Protein AF-A0A328TH95-F1 (afdb_monomer_lite)

Secondary structure (DSSP, 8-state):
-EEEEHHHHHHHHHHHHHHT-HHHHHHHHHT-S-EEEESTTSSPPPHHHHHHHHHHHHHHHT-

InterPro domains:
  IPR002611 IstB-like ATP-binding domain [PF01695] (2-63)
  IPR027417 P-loop containing nucleoside triphosphate hydrolase [G3DSA:3.40.50.300] (1-63)

Radius of gyration: 11.18 Å; chains: 1; bounding box: 26×24×28 Å

Structure (mmCIF, N/CA/C/O backbone):
data_AF-A0A328TH95-F1
#
_entry.id   AF-A0A328TH95-F1
#
loop_
_atom_site.group_PDB
_atom_site.id
_atom_site.type_symbol
_atom_site.label_atom_id
_atom_site.label_alt_id
_atom_site.label_comp_id
_atom_site.label_asym_id
_atom_site.label_entity_id
_atom_site.label_seq_id
_atom_site.pdbx_PDB_ins_code
_atom_site.Cartn_x
_atom_site.Cartn_y
_atom_site.Cartn_z
_atom_site.occupancy
_atom_site.B_iso_or_equiv
_atom_site.auth_seq_id
_atom_site.auth_comp_id
_atom_site.auth_asym_id
_atom_site.auth_atom_id
_atom_site.pdbx_PDB_model_num
ATOM 1 N N . MET A 1 1 ? -15.264 1.735 2.275 1.00 92.81 1 MET A N 1
ATOM 2 C CA . MET A 1 1 ? -14.701 1.304 0.979 1.00 92.81 1 MET A CA 1
ATOM 3 C C . MET A 1 1 ? -13.841 2.431 0.436 1.00 92.81 1 MET A C 1
ATOM 5 O O . MET A 1 1 ? -14.296 3.566 0.482 1.00 92.81 1 MET A O 1
ATOM 9 N N . GLN A 1 2 ? -12.622 2.147 -0.018 1.00 96.88 2 GLN A N 1
ATOM 10 C CA . GLN A 1 2 ? -11.783 3.098 -0.751 1.00 96.88 2 GLN A CA 1
ATOM 11 C C . GLN A 1 2 ? -11.365 2.485 -2.084 1.00 96.88 2 GLN A C 1
ATOM 13 O O . GLN A 1 2 ? -11.131 1.280 -2.168 1.00 96.88 2 GLN A O 1
ATOM 18 N N . TYR A 1 3 ? -11.265 3.330 -3.101 1.00 97.75 3 TYR A N 1
ATOM 19 C CA . TYR A 1 3 ? -10.856 2.965 -4.447 1.00 97.75 3 TYR A CA 1
ATOM 20 C C . TYR A 1 3 ? -9.621 3.773 -4.827 1.00 97.75 3 TYR A C 1
ATOM 22 O O . TYR A 1 3 ? -9.601 4.992 -4.637 1.00 97.75 3 TYR A O 1
ATOM 30 N N . TRP A 1 4 ? -8.625 3.100 -5.390 1.00 97.75 4 TRP A N 1
ATOM 31 C CA . TRP A 1 4 ? -7.407 3.716 -5.886 1.00 97.75 4 TRP A CA 1
ATOM 32 C C . TRP A 1 4 ? -7.051 3.162 -7.256 1.00 97.75 4 TRP A C 1
ATOM 34 O O . TRP A 1 4 ? -7.036 1.952 -7.461 1.00 97.75 4 TRP A O 1
ATOM 44 N N . ARG A 1 5 ? -6.660 4.056 -8.168 1.00 97.19 5 ARG A N 1
ATOM 45 C CA . ARG A 1 5 ? -5.804 3.649 -9.283 1.00 97.19 5 ARG A CA 1
ATOM 46 C C . ARG A 1 5 ? -4.411 3.376 -8.742 1.00 97.19 5 ARG A C 1
ATOM 48 O O . ARG A 1 5 ? -3.869 4.230 -8.032 1.00 97.19 5 ARG A O 1
ATOM 55 N N . LEU A 1 6 ? -3.842 2.223 -9.081 1.00 96.88 6 LEU A N 1
ATOM 56 C CA . LEU A 1 6 ? -2.577 1.768 -8.513 1.00 96.88 6 LEU A CA 1
ATOM 57 C C . LEU A 1 6 ? -1.453 2.785 -8.733 1.00 96.88 6 LEU A C 1
ATOM 59 O O . LEU A 1 6 ? -0.767 3.154 -7.785 1.00 96.88 6 LEU A O 1
ATOM 63 N N . SER A 1 7 ? -1.321 3.314 -9.951 1.00 95.00 7 SER A N 1
ATOM 64 C CA . SER A 1 7 ? -0.306 4.317 -10.296 1.00 95.00 7 SER A CA 1
ATOM 65 C C . SER A 1 7 ? -0.362 5.556 -9.396 1.00 95.00 7 SER A C 1
ATOM 67 O O . SER A 1 7 ? 0.669 6.013 -8.905 1.00 95.00 7 SER A O 1
ATOM 69 N N . ARG A 1 8 ? -1.566 6.068 -9.105 1.00 96.44 8 ARG A N 1
ATOM 70 C CA . ARG A 1 8 ? -1.745 7.218 -8.209 1.00 96.44 8 ARG A CA 1
ATOM 71 C C . ARG A 1 8 ? -1.396 6.865 -6.766 1.00 96.44 8 ARG A C 1
ATOM 73 O O . ARG A 1 8 ? -0.725 7.654 -6.113 1.00 96.44 8 ARG A O 1
ATOM 80 N N . LEU A 1 9 ? -1.811 5.694 -6.281 1.00 97.00 9 LEU A N 1
ATOM 81 C CA . LEU A 1 9 ? -1.464 5.250 -4.929 1.00 97.00 9 LEU A CA 1
ATOM 82 C C . LEU A 1 9 ? 0.057 5.155 -4.741 1.00 97.00 9 LEU A C 1
ATOM 84 O O . LEU A 1 9 ? 0.575 5.623 -3.736 1.00 97.00 9 LEU A O 1
ATOM 88 N N . LEU A 1 10 ? 0.778 4.601 -5.715 1.00 96.06 10 LEU A N 1
ATOM 89 C CA . LEU A 1 10 ? 2.235 4.467 -5.648 1.00 96.06 10 LEU A CA 1
ATOM 90 C C . LEU A 1 10 ? 2.953 5.825 -5.601 1.00 96.06 10 LEU A C 1
ATOM 92 O O . LEU A 1 10 ? 3.947 5.969 -4.888 1.00 96.06 10 LEU A O 1
ATOM 96 N N . VAL A 1 11 ? 2.444 6.833 -6.317 1.00 96.00 11 VAL A N 1
ATOM 97 C CA . VAL A 1 11 ? 2.966 8.209 -6.240 1.00 96.00 11 VAL A CA 1
ATOM 98 C C . VAL A 1 11 ? 2.735 8.801 -4.850 1.00 96.00 11 VAL A C 1
ATOM 100 O O . VAL A 1 11 ? 3.665 9.343 -4.261 1.00 96.00 11 VAL A O 1
ATOM 103 N N . GLU A 1 12 ? 1.534 8.645 -4.290 1.00 97.25 12 GLU A N 1
ATOM 104 C CA . GLU A 1 12 ? 1.226 9.123 -2.937 1.00 97.25 12 GLU A CA 1
ATOM 105 C C . GLU A 1 12 ? 2.097 8.438 -1.872 1.00 97.25 12 GLU A C 1
ATOM 107 O O . GLU A 1 12 ? 2.655 9.100 -0.999 1.00 97.25 12 GLU A O 1
ATOM 112 N N . LEU A 1 13 ? 2.295 7.121 -1.977 1.00 97.00 13 LEU A N 1
ATOM 113 C CA . LEU A 1 13 ? 3.191 6.382 -1.085 1.00 97.00 13 LEU A CA 1
ATOM 114 C C . LEU A 1 13 ? 4.642 6.865 -1.223 1.00 97.00 13 LEU A C 1
ATOM 116 O O . LEU A 1 13 ? 5.330 7.036 -0.220 1.00 97.00 13 LEU A O 1
ATOM 120 N N . THR A 1 14 ? 5.088 7.196 -2.434 1.00 96.06 14 THR A N 1
ATOM 121 C CA . THR A 1 14 ? 6.418 7.784 -2.654 1.00 96.06 14 THR A CA 1
ATOM 122 C C . THR A 1 14 ? 6.541 9.169 -2.008 1.00 96.06 14 THR A C 1
ATOM 124 O O . THR A 1 14 ? 7.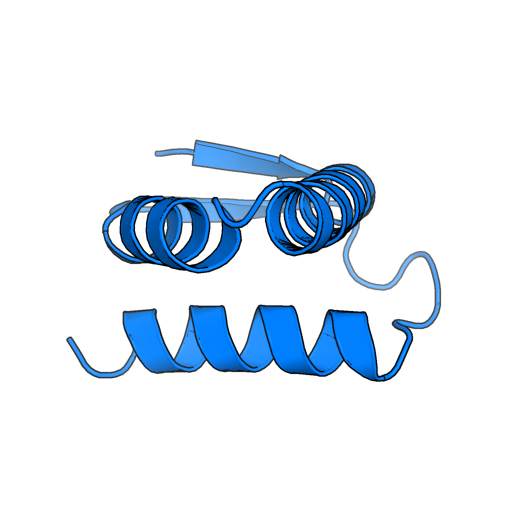524 9.442 -1.319 1.00 96.06 14 THR A O 1
ATOM 127 N N . HIS A 1 15 ? 5.541 10.040 -2.175 1.00 96.88 15 HIS A N 1
ATOM 128 C CA . HIS A 1 15 ? 5.530 11.375 -1.566 1.00 96.88 15 HIS A CA 1
ATOM 129 C C . HIS A 1 15 ? 5.494 11.314 -0.037 1.00 96.88 15 HIS A C 1
ATOM 131 O O . HIS A 1 15 ? 6.277 11.995 0.624 1.00 96.88 15 HIS A O 1
ATOM 137 N N . SER A 1 16 ? 4.663 10.438 0.524 1.00 97.06 16 SER A N 1
ATOM 138 C CA . SER A 1 16 ? 4.546 10.271 1.973 1.00 97.06 16 SER A CA 1
ATOM 139 C C . SER A 1 16 ? 5.837 9.759 2.630 1.00 97.06 16 SER A C 1
ATOM 141 O O . SER A 1 16 ? 6.084 9.978 3.818 1.00 97.06 16 SER A O 1
ATOM 143 N N . ARG A 1 17 ? 6.714 9.080 1.875 1.00 94.81 17 A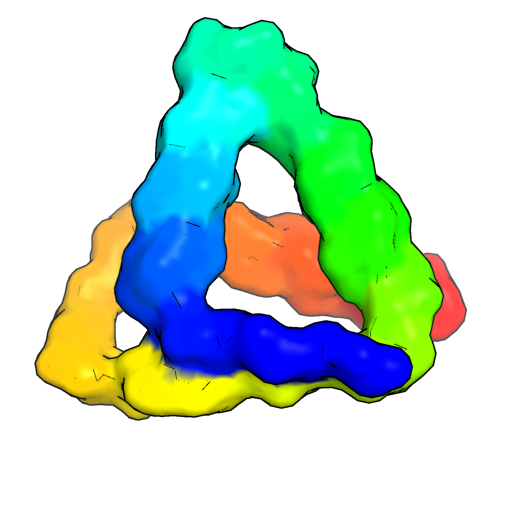RG A N 1
ATOM 144 C CA . ARG A 1 17 ? 8.061 8.735 2.358 1.00 94.81 17 ARG A CA 1
ATOM 145 C C . ARG A 1 17 ? 8.945 9.974 2.487 1.00 94.81 17 ARG A C 1
ATOM 147 O O . ARG A 1 17 ? 9.700 10.060 3.451 1.00 94.81 17 ARG A O 1
ATOM 154 N N . ALA A 1 18 ? 8.839 10.924 1.558 1.00 95.31 18 ALA A N 1
ATOM 155 C CA . ALA A 1 18 ? 9.631 12.153 1.571 1.00 95.31 18 ALA A CA 1
ATOM 156 C C . ALA A 1 18 ? 9.204 13.126 2.684 1.00 95.31 18 ALA A C 1
ATOM 158 O O . ALA A 1 18 ? 10.055 13.802 3.257 1.00 95.31 18 ALA A O 1
ATOM 159 N N . ASP A 1 19 ? 7.911 13.175 3.018 1.00 95.75 19 ASP A N 1
ATOM 160 C CA . ASP A 1 19 ? 7.375 14.052 4.072 1.00 95.75 19 ASP A CA 1
ATOM 161 C C . ASP A 1 19 ? 7.242 13.376 5.457 1.00 95.75 19 ASP A C 1
ATOM 163 O O . ASP A 1 19 ? 6.855 14.015 6.437 1.00 95.75 19 ASP A O 1
ATOM 167 N N . GLY A 1 20 ? 7.583 12.085 5.555 1.00 96.62 20 GLY A N 1
ATOM 168 C CA . GLY A 1 20 ? 7.550 11.298 6.791 1.00 96.62 20 GLY A CA 1
ATOM 169 C C . GLY A 1 20 ? 6.168 10.762 7.189 1.00 96.62 20 GLY A C 1
ATOM 170 O O . GLY A 1 20 ? 6.043 10.106 8.227 1.00 96.62 20 GLY A O 1
ATOM 171 N N . SER A 1 21 ? 5.125 10.987 6.388 1.00 97.62 21 SER A N 1
ATOM 172 C CA . SER A 1 21 ? 3.758 10.533 6.666 1.00 97.62 21 SER A CA 1
ATOM 173 C C . SER A 1 21 ? 3.454 9.095 6.216 1.00 97.62 21 SER A C 1
ATOM 175 O O . SER A 1 21 ? 2.386 8.570 6.544 1.00 97.62 21 SER A O 1
ATOM 177 N N . TYR A 1 22 ? 4.399 8.411 5.562 1.00 97.25 22 TYR A N 1
ATOM 178 C CA . TYR A 1 22 ? 4.230 7.071 4.978 1.00 97.25 22 TYR A CA 1
ATOM 179 C C . TYR A 1 22 ? 3.569 6.050 5.912 1.00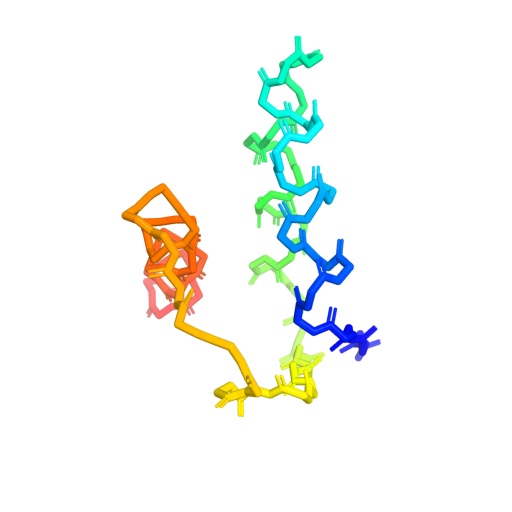 97.25 22 TYR A C 1
ATOM 181 O O . TYR A 1 22 ? 2.541 5.458 5.580 1.00 97.25 22 TYR A O 1
ATOM 189 N N . ARG A 1 23 ? 4.090 5.893 7.136 1.00 95.88 23 ARG A N 1
ATOM 190 C CA . ARG A 1 23 ? 3.537 4.928 8.107 1.00 95.88 23 ARG A CA 1
ATOM 191 C C . ARG A 1 23 ? 2.097 5.249 8.503 1.00 95.88 23 ARG A C 1
ATOM 193 O O . ARG A 1 23 ? 1.298 4.345 8.732 1.00 95.88 23 ARG A O 1
ATOM 200 N N . LYS A 1 24 ? 1.748 6.537 8.588 1.00 96.88 24 LYS A N 1
ATOM 201 C CA . LYS A 1 24 ? 0.380 6.973 8.897 1.00 96.88 24 LYS A CA 1
ATOM 202 C C . LYS A 1 24 ? -0.562 6.627 7.744 1.00 96.88 24 LYS A C 1
ATOM 204 O O . LYS A 1 24 ? -1.668 6.152 7.999 1.00 96.88 24 LYS A O 1
ATOM 209 N N . GLN A 1 25 ? -0.122 6.836 6.504 1.00 96.69 25 GLN A N 1
ATOM 210 C CA . GLN A 1 25 ? -0.902 6.498 5.317 1.00 96.69 25 GLN A CA 1
ATOM 211 C C . GLN A 1 25 ? -1.128 4.985 5.198 1.00 96.69 25 GLN A C 1
ATOM 213 O O . GLN A 1 25 ? -2.276 4.563 5.044 1.00 96.69 25 GLN A O 1
ATOM 218 N N . LEU A 1 26 ? -0.087 4.163 5.370 1.00 96.12 26 LEU A N 1
ATOM 219 C CA . LEU A 1 26 ? -0.223 2.701 5.421 1.00 96.12 26 LEU A CA 1
ATOM 220 C C . LEU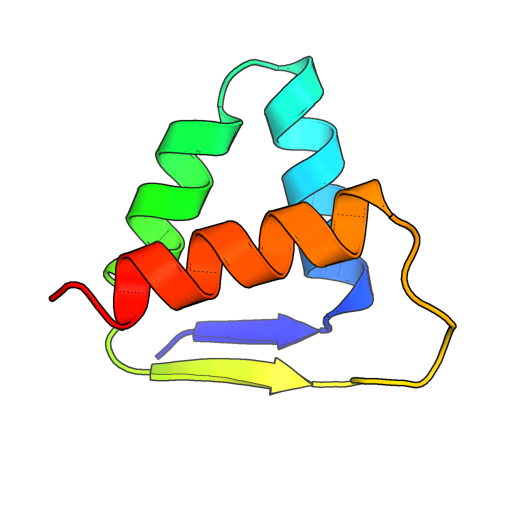 A 1 26 ? -1.210 2.250 6.499 1.00 96.12 26 LEU A C 1
ATOM 222 O O . LEU A 1 26 ? -2.131 1.487 6.216 1.00 96.12 26 LEU A O 1
ATOM 226 N N . ALA A 1 27 ? -1.087 2.782 7.718 1.00 95.56 27 ALA A N 1
ATOM 227 C CA . ALA A 1 27 ? -1.989 2.444 8.816 1.00 95.56 27 ALA A CA 1
ATOM 228 C C . ALA A 1 27 ? -3.456 2.815 8.525 1.00 95.56 27 ALA A C 1
ATOM 230 O O . ALA A 1 27 ? -4.376 2.153 9.014 1.00 95.56 27 ALA A O 1
ATOM 231 N N . GLN A 1 28 ? -3.696 3.875 7.748 1.00 95.94 28 GLN A N 1
ATOM 232 C CA . GLN A 1 28 ? -5.037 4.265 7.316 1.00 95.94 28 GLN A CA 1
ATOM 233 C C . GLN A 1 28 ? -5.575 3.328 6.226 1.00 95.94 28 GLN A C 1
ATOM 235 O O . GLN A 1 28 ? -6.715 2.862 6.316 1.00 95.94 28 GLN A O 1
ATOM 240 N N . LEU A 1 29 ? -4.755 3.008 5.223 1.00 97.00 29 LEU A N 1
ATOM 241 C CA . LEU A 1 29 ? -5.108 2.078 4.151 1.00 97.00 29 LEU A CA 1
ATOM 242 C C . LEU A 1 29 ? -5.367 0.669 4.701 1.00 97.00 29 LEU A C 1
ATOM 244 O O . LEU A 1 29 ? -6.365 0.043 4.337 1.00 97.00 29 LEU A O 1
ATOM 248 N N . SER A 1 30 ? -4.552 0.188 5.643 1.00 96.44 30 SER A N 1
ATOM 249 C CA . SER A 1 30 ? -4.682 -1.159 6.209 1.00 96.44 30 SER A CA 1
ATOM 250 C C . SER A 1 30 ? -5.937 -1.355 7.059 1.00 96.44 30 SER A C 1
ATOM 252 O O . SER A 1 30 ? -6.462 -2.459 7.143 1.00 96.44 30 SER A O 1
ATOM 254 N N . LYS A 1 31 ? -6.480 -0.286 7.654 1.00 95.88 31 LYS A N 1
ATOM 255 C CA . LYS A 1 31 ? -7.751 -0.320 8.403 1.00 95.88 31 LYS A CA 1
ATOM 256 C C . LYS A 1 31 ? -8.992 -0.225 7.513 1.00 95.88 31 LYS A C 1
ATOM 258 O O . LYS A 1 31 ? -10.110 -0.369 8.000 1.00 95.88 31 LYS A O 1
ATOM 263 N N . THR A 1 32 ? -8.830 0.044 6.218 1.00 96.44 32 THR A N 1
ATOM 264 C CA . THR A 1 32 ? -9.974 0.174 5.312 1.00 96.44 32 THR A CA 1
ATOM 265 C C . THR A 1 32 ? -10.642 -1.187 5.108 1.00 96.44 32 THR A C 1
ATOM 267 O O . THR A 1 32 ? -9.993 -2.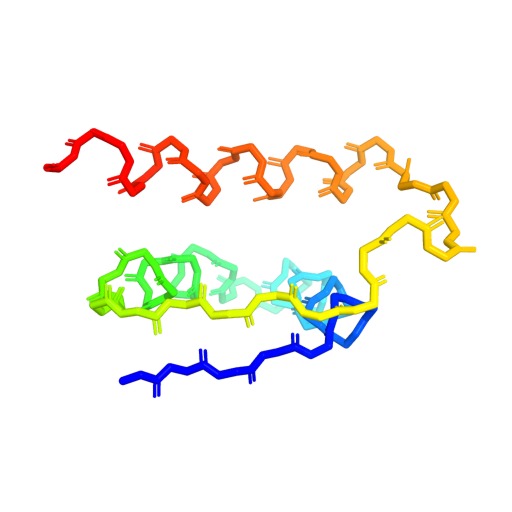114 4.638 1.00 96.44 32 THR A O 1
ATOM 270 N N . GLN A 1 33 ? -11.943 -1.305 5.391 1.00 95.69 33 GLN A N 1
ATOM 271 C CA . GLN A 1 33 ? -12.681 -2.574 5.258 1.00 95.69 33 GLN A CA 1
ATOM 272 C C . GLN A 1 33 ? -12.571 -3.196 3.853 1.00 95.69 33 GLN A C 1
ATOM 274 O O . GLN A 1 33 ? -12.280 -4.378 3.724 1.00 95.69 33 GLN A O 1
ATOM 279 N N . LEU A 1 34 ? -12.747 -2.385 2.806 1.00 96.44 34 LEU A N 1
ATOM 280 C CA . LEU A 1 34 ? -12.593 -2.785 1.406 1.00 96.44 34 LEU A CA 1
ATOM 281 C C . LEU A 1 34 ? -11.730 -1.752 0.684 1.00 96.44 34 LEU A C 1
ATOM 283 O O . LEU A 1 34 ? -12.144 -0.594 0.569 1.00 96.44 34 LEU A O 1
ATOM 287 N N . LEU A 1 35 ? -10.548 -2.175 0.239 1.00 97.00 35 LEU A N 1
ATOM 288 C CA . LEU A 1 35 ? -9.612 -1.391 -0.561 1.00 97.00 35 LEU A CA 1
ATOM 289 C C . LEU A 1 35 ? -9.544 -2.006 -1.962 1.00 97.00 35 LEU A C 1
ATOM 291 O O . LEU A 1 35 ? -9.131 -3.153 -2.101 1.00 97.00 35 LEU A O 1
ATOM 295 N N . ILE A 1 36 ? -9.972 -1.255 -2.974 1.00 97.06 36 ILE A N 1
ATOM 296 C CA . ILE A 1 36 ? -9.946 -1.677 -4.378 1.00 97.06 36 ILE A CA 1
ATOM 297 C C . ILE A 1 36 ? -8.771 -0.982 -5.059 1.00 97.06 36 ILE A C 1
ATOM 299 O O . ILE A 1 36 ? -8.674 0.246 -5.005 1.00 97.06 36 ILE A O 1
ATOM 303 N N . LEU A 1 37 ? -7.902 -1.773 -5.687 1.00 96.88 37 LEU A N 1
ATOM 304 C CA . LEU A 1 37 ? -6.790 -1.298 -6.503 1.00 96.88 37 LEU A CA 1
ATOM 305 C C . LEU A 1 37 ? -7.086 -1.634 -7.964 1.00 96.88 37 LEU A C 1
ATOM 307 O O . LEU A 1 37 ? -7.136 -2.808 -8.321 1.00 96.88 37 LEU A O 1
ATOM 311 N N . ASP A 1 38 ? -7.303 -0.607 -8.776 1.00 96.38 38 ASP A N 1
ATOM 312 C CA . ASP A 1 38 ? -7.516 -0.733 -10.220 1.00 96.38 38 ASP A CA 1
ATOM 313 C C . ASP A 1 38 ? -6.228 -0.437 -11.003 1.00 96.38 38 ASP A C 1
ATOM 315 O O . ASP A 1 38 ? -5.268 0.102 -10.440 1.00 96.38 38 ASP A O 1
ATOM 319 N N . ASP A 1 39 ? -6.211 -0.760 -12.298 1.00 94.25 39 ASP A N 1
ATOM 320 C CA . ASP A 1 39 ? -5.068 -0.567 -13.205 1.00 94.25 39 ASP A CA 1
ATOM 321 C C . ASP A 1 39 ? -3.808 -1.367 -12.797 1.00 94.25 39 ASP A C 1
ATOM 323 O O . ASP A 1 39 ? -2.664 -0.949 -13.012 1.00 94.25 39 ASP A O 1
ATOM 327 N N . TRP A 1 40 ? -3.992 -2.545 -12.189 1.00 92.94 40 TRP A N 1
ATOM 328 C CA . TRP A 1 40 ? -2.873 -3.414 -11.817 1.00 92.94 40 TRP A CA 1
ATOM 329 C C . TRP A 1 40 ? -2.201 -4.039 -13.045 1.00 92.94 40 TRP A C 1
ATOM 331 O O . TRP A 1 40 ? -2.853 -4.669 -13.873 1.00 92.94 40 TRP A O 1
ATOM 341 N N . GLY A 1 41 ? -0.870 -3.941 -13.123 1.00 87.94 41 GLY A N 1
ATOM 342 C CA . GLY A 1 41 ? -0.080 -4.615 -14.158 1.00 87.94 41 GLY A CA 1
ATOM 343 C C . GLY A 1 41 ? -0.039 -3.907 -15.515 1.00 87.94 41 GLY A C 1
ATOM 344 O O . GLY A 1 41 ? 0.436 -4.504 -16.476 1.00 87.94 41 GLY A O 1
ATOM 345 N N . LEU A 1 42 ? -0.487 -2.648 -15.597 1.00 90.69 42 LEU A N 1
ATOM 346 C CA . LEU A 1 42 ? -0.300 -1.824 -16.799 1.00 90.69 42 LEU A CA 1
ATOM 347 C C . LEU A 1 42 ? 1.175 -1.475 -17.048 1.00 90.69 42 LEU A C 1
ATOM 349 O O . LEU A 1 42 ? 1.595 -1.359 -18.195 1.00 90.69 42 LEU A O 1
ATOM 353 N N . GLU A 1 43 ? 1.964 -1.347 -15.978 1.00 89.94 43 GLU A N 1
ATOM 354 C CA . GLU A 1 43 ? 3.408 -1.114 -16.028 1.00 89.94 43 GLU A CA 1
ATOM 355 C C . GLU A 1 43 ? 4.138 -2.007 -15.009 1.00 89.94 43 GLU A C 1
ATOM 357 O O . GLU A 1 43 ? 3.571 -2.344 -13.960 1.00 89.94 43 GLU A O 1
ATOM 362 N N . PRO A 1 44 ? 5.402 -2.394 -15.272 1.00 92.38 44 PRO A N 1
ATOM 363 C CA . PRO A 1 44 ? 6.205 -3.124 -14.301 1.00 92.38 44 PRO A CA 1
ATOM 364 C C . PRO A 1 44 ? 6.423 -2.310 -13.022 1.00 92.38 44 PRO A C 1
ATOM 366 O O . PRO A 1 44 ? 6.933 -1.192 -13.055 1.00 92.38 44 PRO A O 1
ATOM 369 N N . LEU A 1 45 ? 6.108 -2.909 -11.873 1.00 94.44 45 LEU A N 1
ATOM 370 C CA . LEU A 1 45 ? 6.365 -2.291 -10.575 1.00 94.44 45 LEU A CA 1
ATOM 371 C C . LEU A 1 45 ? 7.864 -2.231 -10.284 1.00 94.44 45 LEU A C 1
ATOM 373 O O . LEU A 1 45 ? 8.569 -3.243 -10.373 1.00 94.44 45 LEU A O 1
ATOM 377 N N . GLN A 1 46 ? 8.337 -1.072 -9.835 1.00 94.62 46 GLN A N 1
ATOM 378 C CA . GLN A 1 46 ? 9.689 -0.909 -9.306 1.00 94.62 46 GLN A CA 1
ATOM 379 C C . GLN A 1 46 ? 9.844 -1.641 -7.967 1.00 94.62 46 GLN A C 1
ATOM 381 O O . GLN A 1 46 ? 8.867 -1.923 -7.276 1.00 94.62 46 GLN A O 1
ATOM 386 N N . ALA A 1 47 ? 11.083 -1.930 -7.559 1.00 95.75 47 ALA A N 1
ATOM 387 C CA . ALA A 1 47 ? 11.343 -2.660 -6.315 1.00 95.75 47 ALA A CA 1
ATOM 388 C C . ALA A 1 47 ? 10.726 -1.985 -5.077 1.00 95.75 47 ALA A C 1
ATOM 390 O O . ALA A 1 47 ? 10.091 -2.665 -4.277 1.00 95.75 47 ALA A O 1
ATOM 391 N N . ALA A 1 48 ? 10.843 -0.659 -4.963 1.00 94.06 48 ALA A N 1
ATOM 392 C CA . ALA A 1 48 ? 10.245 0.099 -3.864 1.00 94.06 48 ALA A CA 1
ATOM 393 C C . ALA A 1 48 ? 8.711 -0.019 -3.849 1.00 94.06 48 ALA A C 1
ATOM 395 O O . ALA A 1 48 ? 8.135 -0.361 -2.826 1.00 94.06 48 ALA A O 1
ATOM 396 N N . GLN A 1 49 ? 8.068 0.139 -5.008 1.00 95.38 49 GLN A N 1
ATOM 397 C CA . GLN A 1 49 ? 6.613 0.031 -5.154 1.00 95.38 49 GLN A CA 1
ATOM 398 C C . GLN A 1 49 ? 6.093 -1.366 -4.788 1.00 95.38 49 GLN A C 1
ATOM 400 O O . GLN A 1 49 ? 5.048 -1.494 -4.156 1.00 95.38 49 GLN A O 1
ATOM 405 N N . ARG A 1 50 ? 6.829 -2.426 -5.153 1.00 95.62 50 ARG A N 1
ATOM 406 C CA . ARG A 1 50 ? 6.496 -3.796 -4.730 1.00 95.62 50 ARG A CA 1
ATOM 407 C C . ARG A 1 50 ? 6.578 -3.946 -3.215 1.00 95.62 50 ARG A C 1
ATOM 409 O O . ARG A 1 50 ? 5.684 -4.543 -2.631 1.00 95.62 50 ARG A O 1
ATOM 416 N N . ASN A 1 51 ? 7.617 -3.392 -2.591 1.00 95.94 51 ASN A N 1
ATOM 417 C CA . ASN A 1 51 ? 7.772 -3.436 -1.138 1.00 95.94 51 ASN A CA 1
ATOM 418 C C . ASN A 1 51 ? 6.652 -2.666 -0.427 1.00 95.94 51 ASN A C 1
ATOM 420 O O . ASN A 1 51 ? 6.122 -3.172 0.554 1.00 95.94 51 ASN A O 1
ATOM 424 N N . ASP A 1 52 ? 6.248 -1.503 -0.947 1.00 95.31 52 ASP A N 1
ATOM 425 C CA . ASP A 1 52 ? 5.144 -0.715 -0.385 1.00 95.31 52 ASP A CA 1
ATOM 426 C C . ASP A 1 52 ? 3.826 -1.508 -0.377 1.00 95.31 52 ASP A C 1
ATOM 428 O O . ASP A 1 52 ? 3.076 -1.507 0.601 1.00 95.31 52 ASP A O 1
ATOM 432 N N . LEU A 1 53 ? 3.547 -2.212 -1.477 1.00 95.75 53 LEU A N 1
ATOM 433 C CA . LEU A 1 53 ? 2.349 -3.037 -1.615 1.00 95.75 53 LEU A CA 1
ATOM 434 C C . LEU A 1 53 ? 2.402 -4.272 -0.715 1.00 95.75 53 LEU A C 1
ATOM 436 O O . LEU A 1 53 ? 1.390 -4.601 -0.103 1.00 95.75 53 LEU A O 1
ATOM 440 N N . LEU A 1 54 ? 3.562 -4.926 -0.606 1.00 96.12 54 LEU A N 1
ATOM 441 C CA . LEU A 1 54 ? 3.760 -6.052 0.310 1.00 96.12 54 LEU A CA 1
ATOM 442 C C . LEU A 1 54 ? 3.548 -5.627 1.767 1.00 96.12 54 LEU A C 1
ATOM 444 O O . LEU A 1 54 ? 2.778 -6.270 2.467 1.00 96.12 54 LEU A O 1
ATOM 448 N N . GLU A 1 55 ? 4.130 -4.503 2.190 1.00 95.75 55 GLU A N 1
ATOM 449 C CA . GLU A 1 55 ? 3.956 -3.962 3.545 1.00 95.75 55 GLU A CA 1
ATOM 450 C C . GLU A 1 55 ? 2.476 -3.668 3.844 1.00 95.75 55 GLU A C 1
ATOM 452 O O . GLU A 1 55 ? 1.954 -4.051 4.890 1.00 95.75 55 GLU A O 1
ATOM 457 N N . LEU A 1 56 ? 1.754 -3.068 2.888 1.00 96.00 56 LEU A N 1
ATOM 458 C CA . LEU A 1 56 ? 0.314 -2.843 3.011 1.00 96.00 56 LEU A CA 1
ATOM 459 C C . LEU A 1 56 ? -0.487 -4.153 3.097 1.00 96.00 56 LEU A C 1
ATOM 461 O O . LEU A 1 56 ? -1.477 -4.216 3.828 1.00 96.00 56 LEU A O 1
ATOM 465 N N . MET A 1 57 ? -0.117 -5.173 2.322 1.00 95.44 57 MET A N 1
ATOM 466 C CA . MET A 1 57 ? -0.781 -6.478 2.339 1.00 95.44 57 MET A CA 1
ATOM 467 C C . MET A 1 57 ? -0.541 -7.211 3.660 1.00 95.44 57 MET A C 1
ATOM 469 O O . MET A 1 57 ? -1.500 -7.725 4.236 1.00 95.44 57 MET A O 1
ATOM 473 N N . ASP A 1 58 ? 0.688 -7.192 4.171 1.00 95.75 58 ASP A N 1
ATOM 474 C CA . ASP A 1 58 ? 1.057 -7.791 5.454 1.00 95.75 58 ASP A CA 1
ATOM 475 C C . ASP A 1 58 ? 0.298 -7.125 6.612 1.00 95.75 58 ASP A C 1
ATOM 477 O O . ASP A 1 58 ? -0.327 -7.811 7.423 1.00 95.75 58 ASP A O 1
ATOM 481 N N . ASP A 1 59 ? 0.228 -5.789 6.628 1.00 94.94 59 ASP A N 1
ATOM 482 C CA . ASP A 1 59 ? -0.542 -5.007 7.607 1.00 94.94 59 ASP A CA 1
ATOM 483 C C . ASP A 1 59 ? -2.052 -5.323 7.606 1.00 94.94 59 ASP A C 1
ATOM 485 O O . ASP A 1 59 ? -2.762 -5.050 8.586 1.00 94.94 59 ASP A O 1
ATOM 489 N N . ARG A 1 60 ? -2.571 -5.819 6.476 1.00 94.81 60 ARG A N 1
ATOM 490 C CA . ARG A 1 60 ? -3.978 -6.208 6.299 1.00 94.81 60 ARG A CA 1
ATOM 491 C C . ARG A 1 60 ? -4.228 -7.677 6.605 1.00 94.81 60 ARG A C 1
ATOM 493 O O . ARG A 1 60 ? -5.318 -7.989 7.066 1.00 94.81 60 ARG A O 1
ATOM 500 N N . TYR A 1 61 ? -3.267 -8.552 6.320 1.00 92.75 61 TYR A N 1
ATOM 501 C CA . TYR A 1 61 ? -3.365 -9.986 6.583 1.00 92.75 61 TYR A CA 1
ATOM 502 C C . TYR A 1 61 ? -3.100 -10.320 8.056 1.00 92.75 61 TYR A C 1
ATOM 504 O O . TYR A 1 61 ? -3.716 -11.227 8.603 1.00 92.75 61 TYR A O 1
ATOM 512 N N . GLY A 1 62 ? -2.216 -9.572 8.721 1.00 75.44 62 GLY A N 1
ATOM 513 C CA . GLY A 1 62 ? -1.891 -9.741 10.140 1.00 75.44 62 GLY A CA 1
ATOM 514 C C . GLY A 1 62 ? -2.960 -9.243 11.124 1.00 75.44 62 GLY A C 1
ATOM 515 O O . GLY A 1 62 ? -2.634 -9.024 12.292 1.00 75.44 62 GLY A O 1
ATOM 516 N N . LYS A 1 63 ? -4.201 -9.018 10.675 1.00 58.09 63 LYS A N 1
ATOM 517 C CA . LYS A 1 63 ? -5.337 -8.542 11.479 1.00 58.09 63 LYS A CA 1
ATOM 518 C C . LYS A 1 63 ? -6.542 -9.459 11.366 1.00 58.09 63 LYS A C 1
ATOM 520 O O . LYS A 1 63 ? -6.751 -10.023 10.273 1.00 58.09 63 LYS A O 1
#

Sequence (63 aa):
MQYWRLSRLLVELTHSRADGSYRKQLAQLSKTQLLILDDWGLEPLQAAQRNDLLELMDDRYGK

pLDDT: mean 94.66, std 5.58, range [58.09, 97.75]

Foldseek 3Di:
DEEDALVVVLVVLVVCVVVVNNVVVLLVLLPDPDYHYPPPPVDDDDPVSVVSVVSSVCSNVVD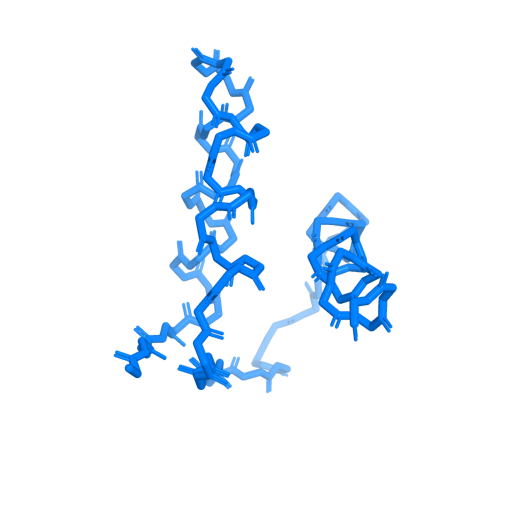

Organism: NCBI:txid252393